Protein AF-A0A3D1E6U1-F1 (afdb_monomer_lite)

Structure (mmCIF, N/CA/C/O backbone):
data_AF-A0A3D1E6U1-F1
#
_entry.id   AF-A0A3D1E6U1-F1
#
loop_
_atom_site.group_PDB
_atom_site.id
_atom_site.type_symbol
_atom_site.label_atom_id
_atom_site.label_alt_id
_atom_site.label_comp_id
_atom_site.label_asym_id
_atom_site.label_entity_id
_atom_site.label_seq_id
_atom_site.pdbx_PDB_ins_code
_atom_site.Cartn_x
_atom_site.Cartn_y
_atom_site.Cartn_z
_atom_site.occupancy
_atom_site.B_iso_or_equiv
_atom_site.auth_seq_id
_atom_site.auth_comp_id
_atom_site.auth_asym_id
_atom_site.auth_atom_id
_atom_site.pdbx_PDB_model_num
ATOM 1 N N . MET A 1 1 ? -13.053 3.215 6.245 1.00 91.06 1 MET A N 1
ATOM 2 C CA . MET A 1 1 ? -12.079 2.921 5.181 1.00 91.06 1 MET A CA 1
ATOM 3 C C . MET A 1 1 ? -10.906 2.222 5.838 1.00 91.06 1 MET A C 1
ATOM 5 O O . MET A 1 1 ? -10.448 2.691 6.881 1.00 91.06 1 MET A O 1
ATOM 9 N N . LYS A 1 2 ? -10.523 1.065 5.316 1.00 98.50 2 LYS A N 1
ATOM 10 C CA . LYS A 1 2 ? -9.371 0.290 5.775 1.00 98.50 2 LYS A CA 1
ATOM 11 C C . LYS A 1 2 ? -8.107 0.731 5.040 1.00 98.50 2 LYS A C 1
ATOM 13 O O . LYS A 1 2 ? -8.199 1.357 3.984 1.00 98.50 2 LYS A O 1
ATOM 18 N N . VAL A 1 3 ? -6.938 0.373 5.569 1.00 98.62 3 VAL A N 1
ATOM 19 C CA . VAL A 1 3 ? -5.644 0.620 4.907 1.00 98.62 3 VAL A CA 1
ATOM 20 C C . VAL A 1 3 ? -5.642 0.071 3.475 1.00 98.62 3 VAL A C 1
ATOM 22 O O . VAL A 1 3 ? -5.239 0.778 2.553 1.00 98.62 3 VAL A O 1
ATOM 25 N N . GLN A 1 4 ? -6.168 -1.139 3.258 1.00 98.50 4 GLN A N 1
ATOM 26 C CA . GLN A 1 4 ? -6.251 -1.740 1.921 1.00 98.50 4 GLN A CA 1
ATOM 27 C C . GLN A 1 4 ? -7.141 -0.965 0.935 1.00 98.50 4 GLN A C 1
ATOM 29 O O . GLN A 1 4 ? -6.829 -0.918 -0.251 1.00 98.50 4 GLN A O 1
ATOM 34 N N . ASP A 1 5 ? -8.213 -0.321 1.409 1.00 98.50 5 ASP A N 1
ATOM 35 C CA . ASP A 1 5 ? -9.109 0.462 0.548 1.00 98.50 5 ASP A CA 1
ATOM 36 C C . ASP A 1 5 ? -8.368 1.707 0.019 1.00 98.50 5 ASP A C 1
ATOM 38 O O . ASP A 1 5 ? -8.514 2.093 -1.139 1.00 98.50 5 ASP A O 1
ATOM 42 N N . ILE A 1 6 ? -7.532 2.322 0.868 1.00 98.12 6 ILE A N 1
ATOM 43 C CA . ILE A 1 6 ? -6.672 3.454 0.493 1.00 98.12 6 ILE A CA 1
ATOM 44 C C . ILE A 1 6 ? -5.577 2.987 -0.464 1.00 98.12 6 ILE A C 1
ATOM 46 O O . ILE A 1 6 ? -5.331 3.645 -1.470 1.00 98.12 6 ILE A O 1
ATOM 50 N N . ALA A 1 7 ? -4.938 1.852 -0.176 1.00 98.06 7 ALA A N 1
ATOM 51 C CA . ALA A 1 7 ? -3.901 1.293 -1.037 1.00 98.06 7 ALA A CA 1
ATOM 52 C C . ALA A 1 7 ? -4.433 0.999 -2.450 1.00 98.06 7 ALA A C 1
ATOM 54 O O . ALA A 1 7 ? -3.771 1.336 -3.424 1.00 98.06 7 ALA A O 1
ATOM 55 N N . GLN A 1 8 ? -5.653 0.464 -2.572 1.00 98.44 8 GLN A N 1
ATOM 56 C CA . GLN A 1 8 ? -6.312 0.256 -3.868 1.00 98.44 8 GLN A CA 1
ATOM 57 C C . GLN A 1 8 ? -6.586 1.568 -4.607 1.00 98.44 8 GLN A C 1
ATOM 59 O O . GLN A 1 8 ? -6.414 1.635 -5.822 1.00 98.44 8 GLN A O 1
ATOM 64 N N . LEU A 1 9 ? -7.004 2.619 -3.895 1.00 98.31 9 LEU A N 1
ATOM 65 C CA . LEU A 1 9 ? -7.183 3.937 -4.503 1.00 98.31 9 LEU A CA 1
ATOM 66 C C . LEU A 1 9 ? -5.850 4.510 -5.005 1.00 98.31 9 LEU A C 1
ATOM 68 O O . LEU A 1 9 ? -5.800 5.083 -6.091 1.00 98.31 9 LEU A O 1
ATOM 72 N N . LEU A 1 10 ? -4.776 4.354 -4.227 1.00 97.88 10 LEU A N 1
ATOM 73 C CA . LEU A 1 10 ? -3.439 4.789 -4.625 1.00 97.88 10 LEU A CA 1
ATOM 74 C C . LEU A 1 10 ? -2.938 4.009 -5.843 1.00 97.88 10 LEU A C 1
ATOM 76 O O . LEU A 1 10 ? -2.435 4.639 -6.761 1.00 97.88 10 LEU A O 1
ATOM 80 N N . ASP A 1 11 ? -3.156 2.696 -5.904 1.00 98.12 11 ASP A N 1
ATOM 81 C CA . ASP A 1 11 ? -2.774 1.848 -7.043 1.00 98.12 11 ASP A CA 1
ATOM 82 C C . ASP A 1 11 ? -3.509 2.237 -8.343 1.00 98.12 11 ASP A C 1
ATOM 84 O O . ASP A 1 11 ? -2.943 2.191 -9.428 1.00 98.12 11 ASP A O 1
ATOM 88 N N . GLN A 1 12 ? -4.747 2.736 -8.257 1.00 98.31 12 GLN A N 1
ATOM 89 C CA . GLN A 1 12 ? -5.456 3.273 -9.431 1.00 98.31 12 GLN A CA 1
ATOM 90 C C . GLN A 1 12 ? -4.844 4.577 -9.968 1.00 98.31 12 GLN A C 1
ATOM 92 O O . GLN A 1 12 ? -4.978 4.875 -11.155 1.00 98.31 12 GLN A O 1
ATOM 97 N N . LEU A 1 13 ? -4.218 5.380 -9.103 1.00 98.25 13 LEU A N 1
ATOM 98 C CA . LEU A 1 13 ? -3.625 6.675 -9.458 1.00 98.25 13 LEU A CA 1
ATOM 99 C C . LEU A 1 13 ? -2.129 6.565 -9.784 1.00 98.25 13 LEU A C 1
ATOM 101 O O . LEU A 1 13 ? -1.620 7.300 -10.628 1.00 98.25 13 LEU A O 1
ATOM 105 N N . ALA A 1 14 ? -1.440 5.660 -9.099 1.00 97.38 14 ALA A N 1
ATOM 106 C CA . ALA A 1 14 ? -0.021 5.366 -9.190 1.00 97.38 14 ALA A CA 1
ATOM 107 C C . ALA A 1 14 ? 0.164 3.841 -9.053 1.00 97.38 14 ALA A C 1
ATOM 109 O O . ALA A 1 14 ? 0.426 3.357 -7.949 1.00 97.38 14 ALA A O 1
ATOM 110 N N . PRO A 1 15 ? -0.002 3.089 -10.158 1.00 97.88 15 PRO A N 1
ATOM 111 C CA . PRO A 1 15 ? 0.061 1.633 -10.139 1.00 97.88 15 PRO A CA 1
ATOM 112 C C . PRO A 1 15 ? 1.376 1.101 -9.581 1.00 97.88 15 PRO A C 1
ATOM 114 O O . PRO A 1 15 ? 2.454 1.591 -9.919 1.00 97.88 15 PRO A O 1
ATOM 117 N N . LEU A 1 16 ? 1.312 0.042 -8.780 1.00 97.25 16 LEU A N 1
ATOM 118 C CA . LEU A 1 16 ? 2.510 -0.632 -8.282 1.00 97.25 16 LEU A CA 1
ATOM 119 C C . LEU A 1 16 ? 3.316 -1.274 -9.420 1.00 97.25 16 LEU A C 1
ATOM 121 O O . LEU A 1 16 ? 4.532 -1.390 -9.310 1.00 97.25 16 LEU A O 1
ATOM 125 N N . GLU A 1 17 ? 2.669 -1.645 -10.532 1.00 97.31 17 GLU A N 1
ATOM 126 C CA . GLU A 1 17 ? 3.333 -2.299 -11.672 1.00 97.31 17 GLU A CA 1
ATOM 127 C C . GLU A 1 17 ? 4.374 -1.422 -12.383 1.00 97.31 17 GLU A C 1
ATOM 129 O O . GLU A 1 17 ? 5.250 -1.952 -13.062 1.00 97.31 17 GLU A O 1
ATOM 134 N N . ILE A 1 18 ? 4.286 -0.093 -12.245 1.00 97.69 18 ILE A N 1
ATOM 135 C CA . ILE A 1 18 ? 5.251 0.837 -12.848 1.00 97.69 18 ILE A CA 1
ATOM 136 C C . ILE A 1 18 ? 6.442 1.131 -11.926 1.00 97.69 18 ILE A C 1
ATOM 138 O O . ILE A 1 18 ? 7.330 1.898 -12.309 1.00 97.69 18 ILE A O 1
ATOM 142 N N . ALA A 1 19 ? 6.469 0.559 -10.717 1.00 98.19 19 ALA A N 1
ATOM 143 C CA . ALA A 1 19 ? 7.619 0.654 -9.828 1.00 98.19 19 ALA A CA 1
ATOM 144 C C . ALA A 1 19 ? 8.838 -0.037 -10.460 1.00 98.19 19 ALA A C 1
ATOM 146 O O . ALA A 1 19 ? 8.715 -1.039 -11.163 1.00 98.19 19 ALA A O 1
ATOM 147 N N . ALA A 1 20 ? 10.032 0.504 -10.218 1.00 97.81 20 ALA A N 1
ATOM 148 C CA . ALA A 1 20 ? 11.257 -0.134 -10.681 1.00 97.81 20 ALA A CA 1
ATOM 149 C C . ALA A 1 20 ? 11.505 -1.440 -9.913 1.00 97.81 20 ALA A C 1
ATOM 151 O O . AL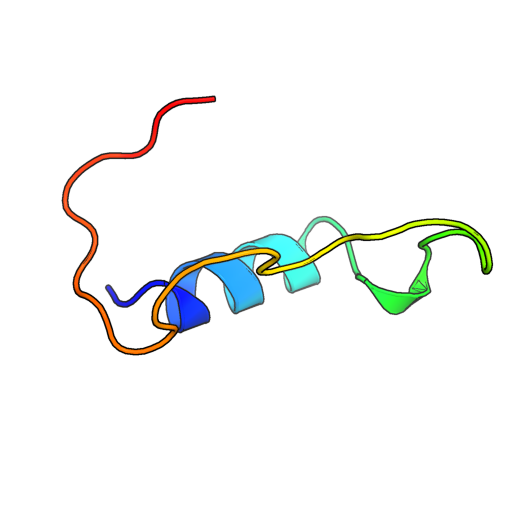A A 1 20 ? 11.193 -1.530 -8.729 1.00 97.81 20 ALA A O 1
ATOM 152 N N . ASP A 1 21 ? 12.167 -2.409 -10.546 1.00 96.69 21 ASP A N 1
ATOM 153 C CA . ASP A 1 21 ? 12.411 -3.742 -9.966 1.00 96.69 21 ASP A CA 1
ATOM 154 C C . ASP A 1 21 ? 13.149 -3.729 -8.612 1.00 96.69 21 ASP A C 1
ATOM 156 O O . ASP A 1 21 ? 13.109 -4.704 -7.865 1.00 96.69 21 ASP A O 1
ATOM 160 N N . PHE A 1 22 ? 13.868 -2.645 -8.309 1.00 96.50 22 PHE A N 1
ATOM 161 C CA . PHE A 1 22 ? 14.615 -2.476 -7.061 1.00 96.50 22 PHE A CA 1
ATOM 162 C C . PHE A 1 22 ? 13.855 -1.687 -5.986 1.00 96.50 22 PHE A C 1
ATOM 164 O O . PHE A 1 22 ? 14.399 -1.476 -4.900 1.00 96.50 22 PHE A O 1
ATOM 171 N N . ASP A 1 23 ? 12.651 -1.203 -6.285 1.00 98.00 23 ASP A N 1
ATOM 172 C CA . ASP A 1 23 ? 11.868 -0.375 -5.374 1.00 98.00 23 ASP A CA 1
ATOM 173 C C . ASP A 1 23 ? 11.104 -1.227 -4.344 1.00 98.00 23 ASP A C 1
ATOM 175 O O . ASP A 1 23 ? 10.779 -2.391 -4.582 1.00 98.00 23 ASP A O 1
ATOM 179 N N . ASN A 1 24 ? 10.819 -0.647 -3.178 1.00 97.50 24 ASN A N 1
ATOM 180 C CA . ASN A 1 24 ? 10.086 -1.299 -2.092 1.00 97.50 24 ASN A CA 1
ATOM 181 C C . ASN A 1 24 ? 8.873 -0.442 -1.720 1.00 97.50 24 ASN A C 1
ATOM 183 O O . ASN A 1 24 ? 8.955 0.429 -0.851 1.00 97.50 24 ASN A O 1
ATOM 187 N N . THR A 1 25 ? 7.762 -0.674 -2.416 1.00 96.88 25 THR A N 1
ATOM 188 C CA . THR A 1 25 ? 6.544 0.147 -2.374 1.00 96.88 25 THR A CA 1
ATOM 189 C C . THR A 1 25 ? 5.329 -0.640 -1.874 1.00 96.88 25 THR A C 1
ATOM 191 O O . THR A 1 25 ? 5.391 -1.841 -1.617 1.00 96.88 25 THR A O 1
ATOM 194 N N . GLY A 1 26 ? 4.202 0.054 -1.692 1.00 96.88 26 GLY A N 1
ATOM 195 C CA . GLY A 1 26 ? 2.978 -0.513 -1.123 1.00 96.88 26 GLY A CA 1
ATOM 196 C C . GLY A 1 26 ? 2.936 -0.413 0.405 1.00 96.88 26 GLY A C 1
ATOM 197 O O . GLY A 1 26 ? 3.475 0.522 0.999 1.00 96.88 26 GLY A O 1
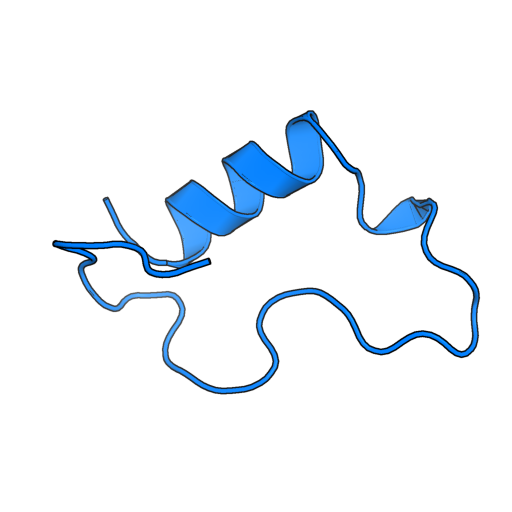ATOM 198 N N . LEU A 1 27 ? 2.258 -1.360 1.061 1.00 97.88 27 LEU A N 1
ATOM 199 C CA . LEU A 1 27 ? 2.183 -1.409 2.524 1.00 97.88 27 LEU A CA 1
ATOM 200 C C . LEU A 1 27 ? 3.433 -2.088 3.097 1.00 97.88 27 LEU A C 1
ATOM 202 O O . LEU A 1 27 ? 3.525 -3.312 3.109 1.00 97.88 27 LEU A O 1
ATOM 206 N N . LEU A 1 28 ? 4.379 -1.292 3.601 1.00 98.12 28 LEU A N 1
ATOM 207 C CA . LEU A 1 28 ? 5.660 -1.813 4.103 1.00 98.12 28 LEU A CA 1
ATOM 208 C C . LEU A 1 28 ? 5.570 -2.399 5.514 1.00 98.12 28 LEU A C 1
ATOM 210 O O . LEU A 1 28 ? 6.218 -3.394 5.825 1.00 98.12 28 LEU A O 1
ATOM 214 N N . VAL A 1 29 ? 4.784 -1.765 6.384 1.00 98.12 29 VAL A N 1
ATOM 215 C CA . VAL A 1 29 ? 4.566 -2.190 7.769 1.00 98.12 29 VAL A CA 1
ATOM 216 C C . VAL A 1 29 ? 3.155 -1.787 8.172 1.00 98.12 29 VAL A C 1
ATOM 218 O O . VAL A 1 29 ? 2.756 -0.643 7.960 1.00 98.12 29 VAL A O 1
ATOM 221 N N . GLY A 1 30 ? 2.413 -2.704 8.789 1.00 97.31 30 GLY A N 1
ATOM 222 C CA . GLY A 1 30 ? 1.089 -2.426 9.338 1.00 97.31 30 GLY A CA 1
ATOM 223 C C . GLY A 1 30 ? 0.097 -3.554 9.092 1.00 97.31 30 GLY A C 1
ATOM 224 O O . GLY A 1 30 ? 0.477 -4.661 8.719 1.00 97.31 30 GLY A O 1
ATOM 225 N N . ASP A 1 31 ? -1.177 -3.244 9.318 1.00 98.50 31 ASP A N 1
ATOM 226 C CA . ASP A 1 31 ? -2.302 -4.157 9.130 1.00 98.50 31 ASP A CA 1
ATOM 227 C C . ASP A 1 31 ? -3.220 -3.620 8.012 1.00 98.50 31 ASP A C 1
ATOM 229 O O . ASP A 1 31 ? -3.753 -2.513 8.153 1.00 98.50 31 ASP A O 1
ATOM 233 N N . PRO A 1 32 ? -3.416 -4.361 6.903 1.00 98.44 32 PRO A N 1
ATOM 234 C CA . PRO A 1 32 ? -4.301 -3.948 5.812 1.00 98.44 32 PRO A CA 1
ATOM 235 C C . PRO A 1 32 ? -5.766 -3.780 6.245 1.00 98.44 32 PRO A C 1
ATOM 237 O O . PRO A 1 32 ? -6.497 -3.001 5.621 1.00 98.44 32 PRO A O 1
ATOM 240 N N . ASP A 1 33 ? -6.192 -4.468 7.308 1.00 98.62 33 ASP A N 1
ATOM 241 C CA . ASP A 1 33 ? -7.561 -4.437 7.821 1.00 98.62 33 ASP A CA 1
ATOM 242 C C . ASP A 1 33 ? -7.816 -3.325 8.848 1.00 98.62 33 ASP A C 1
ATOM 244 O O . ASP A 1 33 ? -8.976 -3.082 9.209 1.00 98.62 33 ASP A O 1
ATOM 248 N N . ALA A 1 34 ? -6.772 -2.616 9.286 1.00 98.62 34 ALA A N 1
ATOM 249 C CA . ALA A 1 34 ? -6.896 -1.534 10.254 1.00 98.62 34 ALA A CA 1
ATOM 250 C C . ALA A 1 34 ? -7.746 -0.374 9.712 1.00 98.62 34 ALA A C 1
ATOM 252 O O . ALA A 1 34 ? -7.623 0.046 8.557 1.00 98.62 34 ALA A O 1
ATOM 253 N N . SER A 1 35 ? -8.606 0.181 10.569 1.00 98.56 35 SER A N 1
ATOM 254 C CA . SER A 1 35 ? -9.401 1.370 10.257 1.00 98.56 35 SER A CA 1
ATOM 255 C C . SER A 1 35 ? -8.534 2.628 10.260 1.00 98.56 35 SER A C 1
ATOM 257 O O . SER A 1 35 ? -7.811 2.874 11.225 1.00 98.56 35 SER A O 1
ATOM 259 N N . VAL A 1 36 ? -8.660 3.457 9.223 1.00 98.25 36 VAL A N 1
ATOM 260 C CA . VAL A 1 36 ? -7.909 4.714 9.096 1.00 98.25 36 VAL A CA 1
ATOM 261 C C . VAL A 1 36 ? -8.808 5.912 9.392 1.00 98.25 36 VAL A C 1
ATOM 263 O O . VAL A 1 36 ? -9.881 6.050 8.807 1.00 98.25 36 VAL A O 1
ATOM 266 N N . GLU A 1 37 ? -8.350 6.799 10.279 1.00 98.31 37 GLU A N 1
ATOM 267 C CA . GLU A 1 37 ? -9.045 8.049 10.632 1.00 98.31 37 GLU A CA 1
ATOM 268 C C . GLU A 1 37 ? -8.362 9.296 10.063 1.00 98.31 37 GLU A C 1
ATOM 270 O O . GLU A 1 37 ? -9.017 10.300 9.783 1.00 98.31 37 GLU A O 1
ATOM 275 N N . LYS A 1 38 ? -7.034 9.257 9.921 1.00 98.12 38 LYS A N 1
ATOM 276 C CA . LYS A 1 38 ? -6.208 10.373 9.451 1.00 98.12 38 LYS A CA 1
ATOM 277 C C . LYS A 1 38 ? -5.043 9.837 8.633 1.00 98.12 38 LYS A C 1
ATOM 279 O O . LYS A 1 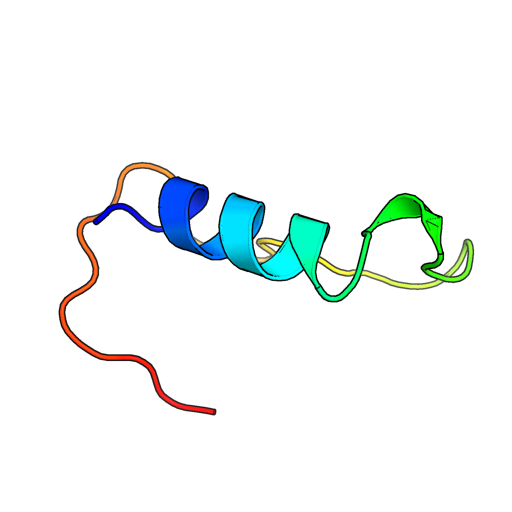38 ? -4.572 8.730 8.877 1.00 98.12 38 LYS A O 1
ATOM 284 N N . ILE A 1 39 ? -4.577 10.655 7.697 1.00 97.50 39 ILE A N 1
ATOM 285 C CA . ILE A 1 39 ? -3.417 10.378 6.852 1.00 97.50 39 ILE A CA 1
ATOM 286 C C . ILE A 1 39 ? -2.413 11.509 7.072 1.00 97.50 39 ILE A C 1
ATOM 288 O O . ILE A 1 39 ? -2.803 12.677 7.129 1.00 97.50 39 ILE A O 1
ATOM 292 N N . LEU A 1 40 ? -1.140 11.152 7.213 1.00 97.88 40 LEU A N 1
ATOM 293 C CA . LEU A 1 40 ? -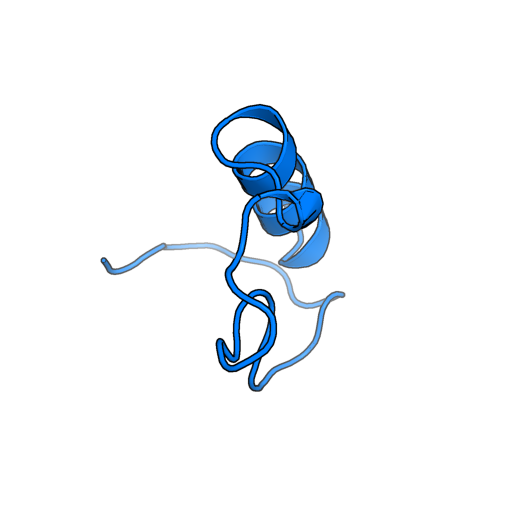0.014 12.080 7.225 1.00 97.88 40 LEU A CA 1
ATOM 294 C C . LEU A 1 40 ? 0.884 11.735 6.036 1.00 97.88 40 LEU A C 1
ATOM 296 O O .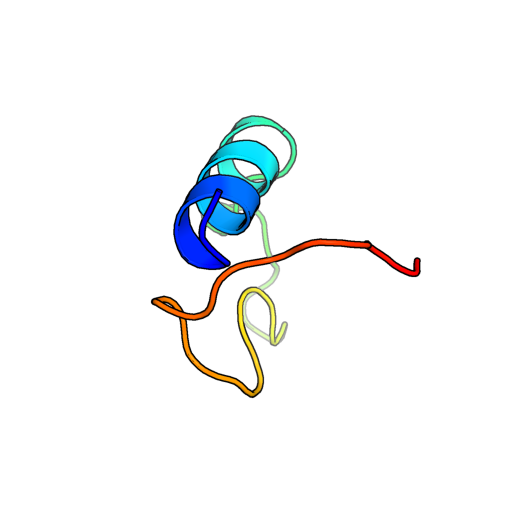 LEU A 1 40 ? 1.161 10.555 5.821 1.00 97.88 40 LEU A O 1
ATOM 300 N N . VAL A 1 41 ? 1.287 12.758 5.281 1.00 93.50 41 VAL A N 1
ATOM 301 C CA . VAL A 1 41 ? 2.117 12.658 4.071 1.00 93.50 41 VAL A CA 1
ATOM 302 C C . VAL A 1 41 ? 3.387 13.463 4.273 1.00 93.50 41 VAL A C 1
ATOM 304 O O . VAL A 1 41 ? 3.255 14.623 4.727 1.00 93.50 41 VAL A O 1
#

Sequence (41 aa):
MKVQDIAQLLDQLAPLEIAADFDNTGLLVGDPDASVEKILV

pLDDT: mean 97.67, std 1.36, range [91.06, 98.62]

Secondary structure (DSSP, 8-state):
-BHHHHHHHHHHHS-GGGS-TT---S--SS-TT-B-S----

Foldseek 3Di:
DFQLVVLVVVCVVPNPVPDDPPDDDTCPDDDRGDDDDDDDD

Radius of gyration: 1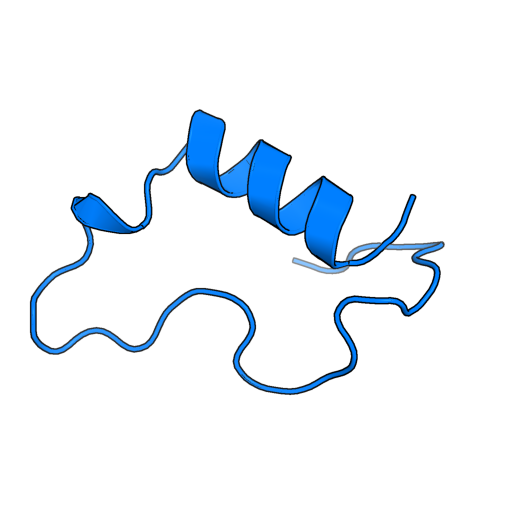1.04 Å; chains: 1; bounding box: 27×17×24 Å